Protein AF-A0A7C6UTY5-F1 (afdb_monomer_lite)

pLDDT: mean 88.71, std 8.87, range [59.81, 97.5]

Structure (mmCIF, N/CA/C/O backbone):
data_AF-A0A7C6UTY5-F1
#
_entry.id   AF-A0A7C6UTY5-F1
#
loop_
_atom_site.group_PDB
_atom_site.id
_atom_site.type_symbol
_atom_site.label_atom_id
_atom_site.label_alt_id
_atom_site.label_comp_id
_atom_site.label_asym_id
_atom_site.label_entity_id
_atom_site.label_seq_id
_atom_site.pdbx_PDB_ins_code
_atom_site.Cartn_x
_atom_site.Cartn_y
_atom_site.Cartn_z
_atom_site.occupancy
_atom_site.B_iso_or_equiv
_atom_site.auth_seq_id
_atom_site.auth_comp_id
_atom_site.auth_asym_id
_atom_site.auth_atom_id
_atom_site.pdbx_PDB_model_num
ATOM 1 N N . MET A 1 1 ? 5.110 -1.959 -9.643 1.00 59.94 1 MET A N 1
ATOM 2 C CA . MET A 1 1 ? 4.665 -1.951 -8.240 1.00 59.94 1 MET A CA 1
ATOM 3 C C . MET A 1 1 ? 5.136 -0.646 -7.629 1.00 59.94 1 MET A C 1
ATOM 5 O O . MET A 1 1 ? 6.329 -0.364 -7.749 1.00 59.94 1 MET A O 1
ATOM 9 N N . SER A 1 2 ? 4.203 0.172 -7.140 1.00 68.38 2 SER A N 1
ATOM 10 C CA . SER A 1 2 ? 4.465 1.428 -6.425 1.00 68.38 2 SER A CA 1
ATOM 11 C C . SER A 1 2 ? 4.836 1.149 -4.959 1.00 68.38 2 SER A C 1
ATOM 13 O O . SER A 1 2 ? 5.032 -0.005 -4.562 1.00 68.38 2 SER A O 1
ATOM 15 N N . ASP A 1 3 ? 5.004 2.205 -4.165 1.00 83.50 3 ASP A N 1
ATOM 16 C CA . ASP A 1 3 ? 5.377 2.139 -2.753 1.00 83.50 3 ASP A CA 1
ATOM 17 C C . ASP A 1 3 ? 4.187 1.689 -1.879 1.00 83.50 3 ASP A C 1
ATOM 19 O O . ASP A 1 3 ? 3.496 2.487 -1.240 1.00 83.50 3 ASP A O 1
ATOM 23 N N . THR A 1 4 ? 3.925 0.378 -1.857 1.00 91.06 4 THR A N 1
ATOM 24 C CA . THR A 1 4 ? 2.782 -0.223 -1.147 1.00 91.06 4 THR A CA 1
ATOM 25 C C . THR A 1 4 ? 2.725 0.164 0.338 1.00 91.06 4 THR A C 1
ATOM 27 O O . THR A 1 4 ? 1.642 0.426 0.867 1.00 91.06 4 THR A O 1
ATOM 30 N N . LEU A 1 5 ? 3.866 0.247 1.031 1.00 95.19 5 LEU A N 1
ATOM 31 C CA . LEU A 1 5 ? 3.917 0.650 2.438 1.00 95.19 5 LEU A CA 1
ATOM 32 C C . LEU A 1 5 ? 3.437 2.091 2.644 1.00 95.19 5 LEU A C 1
ATOM 34 O O . LEU A 1 5 ? 2.723 2.356 3.613 1.00 95.19 5 LEU A O 1
ATOM 38 N N . THR A 1 6 ? 3.766 3.011 1.735 1.00 95.00 6 THR A N 1
ATOM 39 C CA . THR A 1 6 ? 3.258 4.390 1.785 1.00 95.00 6 THR A CA 1
ATOM 40 C C . THR A 1 6 ? 1.740 4.416 1.636 1.00 95.00 6 THR A C 1
ATOM 42 O O . THR A 1 6 ? 1.066 5.037 2.461 1.00 95.00 6 THR A O 1
ATOM 45 N N . HIS A 1 7 ? 1.177 3.669 0.679 1.00 95.00 7 HIS A N 1
ATOM 46 C CA . HIS A 1 7 ? -0.279 3.560 0.518 1.00 95.00 7 HIS A CA 1
ATOM 47 C C . HIS A 1 7 ? -0.968 3.006 1.774 1.00 95.00 7 HIS A C 1
ATOM 49 O O . HIS A 1 7 ? -2.010 3.520 2.189 1.00 95.00 7 HIS A O 1
ATOM 55 N N . ILE A 1 8 ? -0.375 1.998 2.422 1.00 96.88 8 ILE A N 1
ATOM 56 C CA . ILE A 1 8 ? -0.876 1.447 3.690 1.00 96.88 8 ILE A CA 1
ATOM 57 C C . ILE A 1 8 ? -0.804 2.493 4.808 1.00 96.88 8 ILE A C 1
ATOM 59 O O . ILE A 1 8 ? -1.770 2.674 5.551 1.00 96.88 8 ILE A O 1
ATOM 63 N N . ALA A 1 9 ? 0.327 3.185 4.952 1.00 96.81 9 ALA A N 1
ATOM 64 C CA . ALA A 1 9 ? 0.543 4.140 6.032 1.00 96.81 9 ALA A CA 1
ATOM 65 C C . ALA A 1 9 ? -0.380 5.364 5.919 1.00 96.81 9 ALA A C 1
ATOM 67 O O . ALA A 1 9 ? -0.956 5.777 6.930 1.00 96.81 9 ALA A O 1
ATOM 68 N N . VAL A 1 10 ? -0.557 5.903 4.706 1.00 96.50 10 VAL A N 1
ATOM 69 C CA . VAL A 1 10 ? -1.505 6.990 4.410 1.00 96.50 10 VAL A CA 1
ATOM 70 C C . VAL A 1 10 ? -2.943 6.522 4.619 1.00 96.50 10 VAL A C 1
ATOM 72 O O . VAL A 1 10 ? -3.706 7.207 5.299 1.00 96.50 10 VAL A O 1
ATOM 75 N N . GLY A 1 11 ? -3.297 5.332 4.121 1.00 96.06 11 GLY A N 1
ATOM 76 C CA . GLY A 1 11 ? -4.606 4.728 4.361 1.00 96.06 11 GLY A CA 1
ATOM 77 C C . GLY A 1 11 ? -4.926 4.625 5.853 1.00 96.06 11 GLY A C 1
ATOM 78 O O . GLY A 1 11 ? -5.989 5.059 6.288 1.00 96.06 11 GLY A O 1
ATOM 79 N N . ASP A 1 12 ? -3.988 4.142 6.671 1.00 96.19 12 ASP A N 1
ATOM 80 C CA . ASP A 1 12 ? -4.170 4.053 8.124 1.00 96.19 12 ASP A CA 1
ATOM 81 C C . ASP A 1 12 ? -4.315 5.433 8.794 1.00 96.19 12 ASP A C 1
ATOM 83 O O . ASP A 1 12 ? -5.130 5.591 9.703 1.00 96.19 12 ASP A O 1
ATOM 87 N N . ILE A 1 13 ? -3.601 6.467 8.328 1.00 96.31 13 ILE A N 1
ATOM 88 C CA . ILE A 1 13 ? -3.803 7.849 8.808 1.00 96.31 13 ILE A CA 1
ATOM 89 C C . ILE A 1 13 ? -5.237 8.310 8.510 1.00 96.31 13 ILE A C 1
ATOM 91 O O . ILE A 1 13 ? -5.910 8.831 9.404 1.00 96.31 13 ILE A O 1
ATOM 95 N N . CYS A 1 14 ? -5.736 8.072 7.291 1.00 95.00 14 CYS A N 1
ATOM 96 C CA . CYS A 1 14 ? -7.123 8.364 6.929 1.00 95.00 14 CYS A CA 1
ATOM 97 C C . CYS A 1 14 ? -8.113 7.570 7.792 1.00 95.00 14 CYS A C 1
ATOM 99 O O . CYS A 1 14 ? -9.098 8.136 8.262 1.00 95.00 14 CYS A O 1
ATOM 101 N N . ALA A 1 15 ? -7.837 6.290 8.058 1.00 93.19 15 ALA A N 1
ATOM 102 C CA . ALA A 1 15 ? -8.675 5.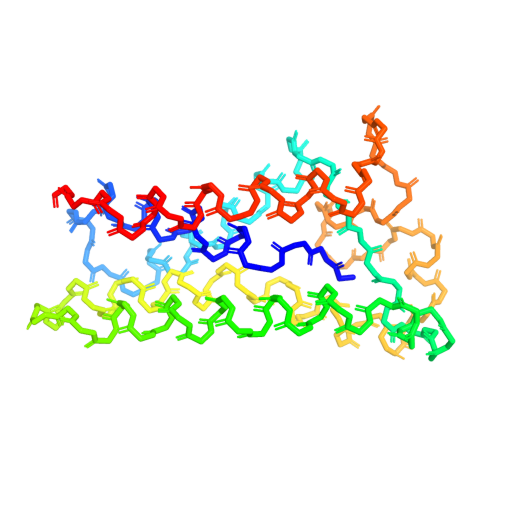448 8.908 1.00 93.19 15 ALA A CA 1
ATOM 103 C C . ALA A 1 15 ? -8.775 6.001 10.336 1.00 93.19 15 ALA A C 1
ATOM 105 O O . ALA A 1 15 ? -9.864 6.091 10.903 1.00 93.19 15 ALA A O 1
ATOM 106 N N . LYS A 1 16 ? -7.642 6.422 10.909 1.00 93.00 16 LYS A N 1
ATOM 107 C CA . LYS A 1 16 ? -7.589 7.031 12.242 1.00 93.00 16 LYS A CA 1
ATOM 108 C C . LYS A 1 16 ? -8.343 8.364 12.286 1.00 93.00 16 LYS A C 1
ATOM 110 O O . LYS A 1 16 ? -9.064 8.609 13.250 1.00 93.00 16 LYS A O 1
ATOM 115 N N . ALA A 1 17 ? -8.212 9.199 11.253 1.00 92.50 17 ALA A N 1
ATOM 116 C CA . ALA A 1 17 ? -8.901 10.489 11.167 1.00 92.50 17 ALA A CA 1
ATOM 117 C C . ALA A 1 17 ? -10.423 10.340 10.980 1.00 92.50 17 ALA A C 1
ATOM 119 O O . ALA A 1 17 ? -11.201 11.115 11.531 1.00 92.50 17 ALA A O 1
ATOM 120 N N . LEU A 1 18 ? -10.858 9.317 10.240 1.00 89.25 18 LEU A N 1
ATOM 121 C CA . LEU A 1 18 ? -12.258 9.064 9.882 1.00 89.25 18 LEU A CA 1
ATOM 122 C C . LEU A 1 18 ? -12.917 7.985 10.757 1.00 89.25 18 LEU A C 1
ATOM 124 O O . LEU A 1 18 ? -13.917 7.386 10.362 1.00 89.25 18 LEU A O 1
ATOM 128 N N . ARG A 1 19 ? -12.400 7.766 11.973 1.00 75.56 19 ARG A N 1
ATOM 129 C CA . ARG A 1 19 ? -12.863 6.731 12.921 1.00 75.56 19 ARG A CA 1
ATOM 130 C C . ARG A 1 19 ? -14.347 6.804 13.305 1.00 75.56 19 ARG A C 1
ATOM 132 O O . ARG A 1 19 ? -14.875 5.874 13.907 1.00 75.56 19 ARG A O 1
ATOM 139 N N . THR A 1 20 ? -15.013 7.924 13.027 1.00 82.75 20 THR A N 1
ATOM 140 C CA . THR A 1 20 ? -16.455 8.103 13.256 1.00 82.75 20 THR A CA 1
ATOM 141 C C . THR A 1 20 ? -17.292 7.215 12.337 1.00 82.75 20 THR A C 1
ATOM 143 O O . THR A 1 20 ? -18.394 6.806 12.705 1.00 82.75 20 THR A O 1
ATOM 146 N N . PHE A 1 21 ? -16.765 6.862 11.164 1.00 75.31 21 PHE A N 1
ATOM 147 C CA . PHE A 1 21 ? -17.366 5.881 10.277 1.00 75.31 21 PHE A CA 1
ATOM 148 C C . PHE A 1 21 ? -16.969 4.481 10.757 1.00 75.31 21 PHE A C 1
ATOM 150 O O . PHE A 1 21 ? -15.799 4.200 10.964 1.00 75.31 21 PHE A O 1
ATOM 157 N N . LYS A 1 22 ? -17.944 3.587 10.954 1.00 79.62 22 LYS A N 1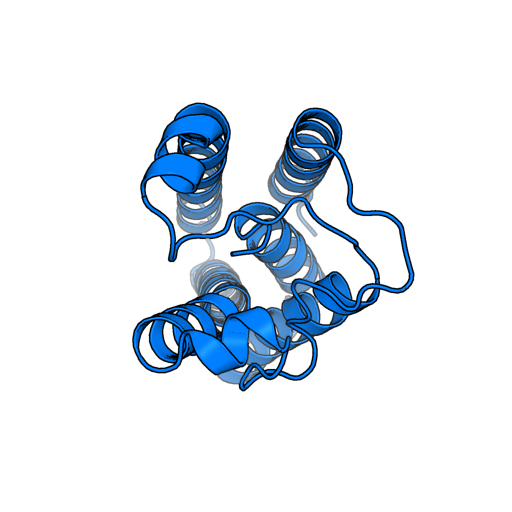
ATOM 158 C CA . LYS A 1 22 ? -17.704 2.225 11.485 1.00 79.62 22 LYS A CA 1
ATOM 159 C C . LYS A 1 22 ? -17.983 1.106 10.481 1.00 79.62 22 LYS A C 1
ATOM 161 O O . LYS A 1 22 ? -17.992 -0.069 10.833 1.00 79.62 22 LYS A O 1
ATOM 166 N N . LYS A 1 23 ? -18.276 1.451 9.225 1.00 91.25 23 LYS A N 1
ATOM 167 C CA . LYS A 1 23 ? -18.691 0.470 8.213 1.00 91.25 23 LYS A CA 1
ATOM 168 C C . LYS A 1 23 ? -17.471 -0.084 7.462 1.00 91.25 23 LYS A C 1
ATOM 170 O O . LYS A 1 23 ? -16.754 0.718 6.863 1.00 91.25 23 LYS A O 1
ATOM 175 N N . PRO A 1 24 ? -17.287 -1.417 7.390 1.00 91.75 24 PRO A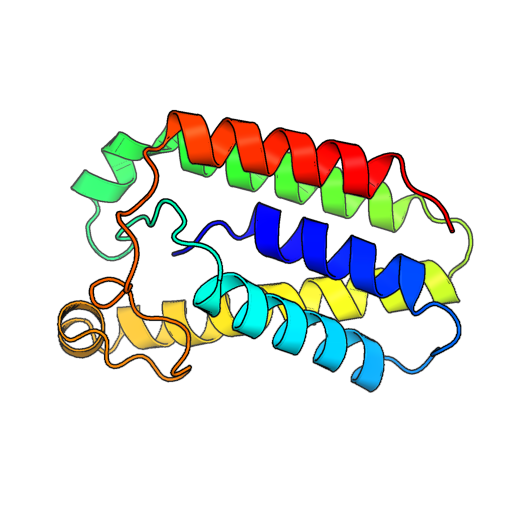 N 1
ATOM 176 C CA . PRO A 1 24 ? -16.180 -2.051 6.663 1.00 91.75 24 PRO A CA 1
ATOM 177 C C . PRO A 1 24 ? -16.040 -1.606 5.204 1.00 91.75 24 PRO A C 1
ATOM 179 O O . PRO A 1 24 ? -14.941 -1.320 4.743 1.00 91.75 24 PRO A O 1
ATOM 182 N N . LEU A 1 25 ? -17.162 -1.477 4.487 1.00 94.88 25 LEU A N 1
ATOM 183 C CA . LEU A 1 25 ? -17.151 -1.015 3.098 1.00 94.88 25 LEU A CA 1
ATOM 184 C C . LEU A 1 25 ? -16.625 0.423 2.975 1.00 94.88 25 LEU A C 1
ATOM 186 O O . LEU A 1 25 ? -15.880 0.724 2.052 1.00 94.88 25 LEU A O 1
ATOM 190 N N . ILE A 1 26 ? -16.973 1.304 3.919 1.00 94.75 26 ILE A N 1
ATOM 191 C CA . ILE A 1 26 ? -16.476 2.687 3.925 1.00 94.75 26 ILE A C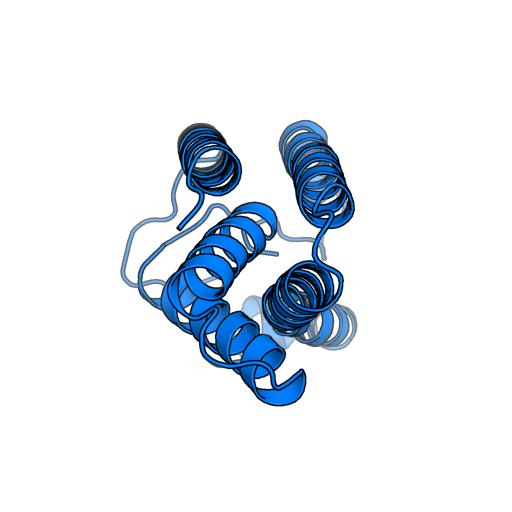A 1
ATOM 192 C C . ILE A 1 26 ? -14.971 2.696 4.206 1.00 94.75 26 ILE A C 1
ATOM 194 O O . ILE A 1 26 ? -14.239 3.379 3.498 1.00 94.75 26 ILE A O 1
ATOM 198 N N . ALA A 1 27 ? -14.500 1.903 5.174 1.00 95.62 27 ALA A N 1
ATOM 199 C CA . ALA A 1 27 ? -13.069 1.739 5.443 1.00 95.62 27 ALA A CA 1
ATOM 200 C C . ALA A 1 27 ? -12.295 1.303 4.196 1.00 95.62 27 ALA A C 1
ATOM 202 O O . ALA A 1 27 ? -11.281 1.913 3.857 1.00 95.62 27 ALA A O 1
ATOM 203 N N . PHE A 1 28 ? -12.796 0.283 3.500 1.00 97.38 28 PHE A N 1
ATOM 204 C CA . PHE A 1 28 ? -12.203 -0.212 2.262 1.00 97.38 28 PHE A CA 1
ATOM 205 C C . PHE A 1 28 ? -12.143 0.872 1.178 1.00 97.38 28 PHE A C 1
ATOM 207 O O . PHE A 1 28 ? -11.089 1.091 0.582 1.00 97.38 28 PHE A O 1
ATOM 214 N N . LEU A 1 29 ? -13.246 1.596 0.956 1.00 96.19 29 LEU A N 1
ATOM 215 C CA . LEU A 1 29 ? -13.295 2.683 -0.024 1.00 96.19 29 LEU A CA 1
ATOM 216 C C . LEU A 1 29 ? -12.344 3.830 0.337 1.00 96.19 29 LEU A C 1
ATOM 218 O O . LEU A 1 29 ? -11.703 4.370 -0.557 1.00 96.19 29 LEU A O 1
ATOM 222 N N . ILE A 1 30 ? -12.194 4.169 1.622 1.00 96.12 30 ILE A N 1
ATOM 223 C CA . ILE A 1 30 ? -11.196 5.148 2.084 1.00 96.12 30 ILE A CA 1
ATOM 224 C C . ILE A 1 30 ? -9.787 4.691 1.695 1.00 96.12 30 ILE A C 1
ATOM 226 O O . ILE A 1 30 ? -9.024 5.486 1.154 1.00 96.12 30 ILE A O 1
ATOM 230 N N . GLY A 1 31 ? -9.460 3.415 1.914 1.00 96.50 31 GLY A N 1
ATOM 231 C CA . GLY A 1 31 ? -8.164 2.850 1.538 1.00 96.50 31 GLY A CA 1
ATOM 232 C C . GLY A 1 31 ? -7.906 2.958 0.040 1.00 96.50 31 GLY A C 1
ATOM 233 O O . GLY A 1 31 ? -6.916 3.552 -0.382 1.00 96.50 31 GLY A O 1
ATOM 234 N N . MET A 1 32 ? -8.855 2.481 -0.766 1.00 95.69 32 MET A N 1
ATOM 235 C CA . MET A 1 32 ? -8.768 2.511 -2.228 1.00 95.69 32 MET A CA 1
ATOM 236 C C . MET A 1 32 ? -8.681 3.942 -2.789 1.00 95.69 32 MET A C 1
ATOM 238 O O . MET A 1 32 ? -7.879 4.205 -3.682 1.00 95.69 32 MET A O 1
ATOM 242 N N . LEU A 1 33 ? -9.464 4.887 -2.258 1.00 94.81 33 LEU A N 1
ATOM 243 C CA . LEU A 1 33 ? -9.410 6.291 -2.676 1.00 94.81 33 LEU A CA 1
ATOM 244 C C . LEU A 1 33 ? -8.098 6.958 -2.255 1.00 94.81 33 LEU A C 1
ATOM 246 O O . LEU A 1 33 ? -7.517 7.694 -3.047 1.00 94.81 33 LEU A O 1
ATOM 250 N N . SER A 1 34 ? -7.612 6.685 -1.039 1.00 95.50 34 SER A N 1
ATOM 251 C CA . SER A 1 34 ? -6.324 7.213 -0.574 1.00 95.50 34 SER A CA 1
ATOM 252 C C . SER A 1 34 ? -5.172 6.749 -1.466 1.00 95.50 34 SER A C 1
ATOM 254 O O . SER A 1 34 ? -4.297 7.546 -1.791 1.00 95.50 34 SER A O 1
ATOM 256 N N . HIS A 1 35 ? -5.223 5.497 -1.932 1.00 94.25 35 HIS A N 1
ATOM 257 C CA . HIS A 1 35 ? -4.262 4.939 -2.872 1.00 94.25 35 HIS A CA 1
ATOM 258 C C . HIS A 1 35 ? -4.285 5.704 -4.200 1.00 94.25 35 HIS A C 1
ATOM 260 O O . HIS A 1 35 ? -3.261 6.238 -4.615 1.00 94.25 35 HIS A O 1
ATOM 266 N N . GLY A 1 36 ? -5.464 5.826 -4.822 1.00 90.75 36 GLY A N 1
ATOM 267 C CA . GLY A 1 36 ? -5.598 6.509 -6.110 1.00 90.75 36 GLY A CA 1
ATOM 268 C C . GLY A 1 36 ? -5.211 7.991 -6.056 1.00 90.75 36 GLY A C 1
ATOM 269 O O . GLY A 1 36 ? -4.613 8.497 -6.999 1.00 90.75 36 GLY A O 1
ATOM 270 N N . ILE A 1 37 ? -5.505 8.688 -4.951 1.00 90.62 37 ILE A N 1
ATOM 271 C CA . ILE A 1 37 ? -5.051 10.073 -4.747 1.00 90.62 37 ILE A CA 1
ATOM 272 C C . ILE A 1 37 ? -3.528 10.119 -4.647 1.00 90.62 37 ILE A C 1
ATOM 274 O O . ILE A 1 37 ? -2.915 10.966 -5.293 1.00 90.62 37 ILE A O 1
ATOM 278 N N . LEU A 1 38 ? -2.929 9.226 -3.853 1.00 90.00 38 LEU A N 1
ATOM 279 C CA . LEU A 1 38 ? -1.486 9.202 -3.632 1.00 90.00 38 LEU A CA 1
ATOM 280 C C . LEU A 1 38 ? -0.726 8.986 -4.943 1.00 90.00 38 LEU A C 1
ATOM 282 O O . LEU A 1 38 ? 0.181 9.754 -5.235 1.00 90.00 38 LEU A O 1
ATOM 286 N N . ASP A 1 39 ? -1.179 8.058 -5.783 1.00 87.44 39 ASP A N 1
ATOM 287 C CA . ASP A 1 39 ? -0.605 7.816 -7.113 1.00 87.44 39 ASP A CA 1
ATOM 288 C C . ASP A 1 39 ? -0.695 9.011 -8.071 1.00 87.44 39 ASP A C 1
ATOM 290 O O . ASP A 1 39 ? 0.103 9.137 -9.000 1.00 87.44 39 ASP A O 1
ATOM 294 N N . MET A 1 40 ? -1.678 9.895 -7.883 1.00 84.75 40 MET A N 1
ATOM 295 C CA . MET A 1 40 ? -1.822 11.093 -8.711 1.00 84.75 40 MET A CA 1
ATOM 296 C C . MET A 1 40 ? -0.931 12.250 -8.251 1.00 84.75 40 MET A C 1
ATOM 298 O O . MET A 1 40 ? -0.590 13.109 -9.068 1.00 84.75 40 MET A O 1
ATOM 302 N N . VAL A 1 41 ? -0.600 12.315 -6.959 1.00 84.81 41 VAL A N 1
ATOM 303 C CA . VAL A 1 41 ? 0.139 13.444 -6.364 1.00 84.81 41 VAL A CA 1
ATOM 304 C C . VAL A 1 41 ? 1.601 13.122 -6.084 1.00 84.81 41 VAL A C 1
ATOM 306 O O . VAL A 1 41 ? 2.428 14.032 -6.057 1.00 84.81 41 VAL A O 1
ATOM 309 N N . ASP A 1 42 ? 1.927 11.849 -5.887 1.00 82.12 42 ASP A N 1
ATOM 310 C CA . ASP A 1 42 ? 3.261 11.374 -5.564 1.00 82.12 42 ASP A CA 1
ATOM 311 C C . ASP A 1 42 ? 3.834 10.586 -6.740 1.00 82.12 42 ASP A C 1
ATOM 313 O O . ASP A 1 42 ? 3.146 9.794 -7.381 1.00 82.12 42 ASP A O 1
ATOM 317 N N . ASN A 1 43 ? 5.109 10.814 -7.053 1.00 80.06 43 ASN A N 1
ATOM 318 C CA . ASN A 1 43 ? 5.787 10.056 -8.100 1.00 80.06 43 ASN A CA 1
ATOM 319 C C . ASN A 1 43 ? 6.823 9.124 -7.489 1.00 80.06 43 ASN A C 1
ATOM 321 O O . ASN A 1 43 ? 8.035 9.377 -7.528 1.00 80.06 43 ASN A O 1
ATOM 325 N N . ASP A 1 44 ? 6.292 8.064 -6.895 1.00 81.69 44 ASP A N 1
ATOM 326 C CA . ASP A 1 44 ? 7.045 7.079 -6.149 1.00 81.69 44 ASP A CA 1
ATOM 327 C C . ASP A 1 44 ? 8.052 6.293 -6.983 1.00 81.69 44 ASP A C 1
ATOM 329 O O . ASP A 1 44 ? 7.956 6.144 -8.207 1.00 81.69 44 ASP A O 1
ATOM 333 N N . TYR A 1 45 ? 9.047 5.753 -6.283 1.00 85.25 45 TYR A N 1
ATOM 334 C CA . TYR A 1 45 ? 9.938 4.772 -6.876 1.00 85.25 45 TYR A CA 1
ATOM 335 C C . TYR A 1 45 ? 9.134 3.511 -7.226 1.00 85.25 45 TYR A C 1
ATOM 337 O O . TYR A 1 45 ? 8.417 2.966 -6.393 1.00 85.25 45 TYR A O 1
ATOM 345 N N . THR A 1 46 ? 9.230 3.053 -8.474 1.00 82.50 46 THR A N 1
ATOM 346 C CA . THR A 1 46 ? 8.473 1.905 -8.980 1.00 82.50 46 THR A CA 1
ATOM 347 C C . THR A 1 46 ? 9.423 0.809 -9.414 1.00 82.50 46 THR A C 1
ATOM 349 O O . THR A 1 46 ? 10.403 1.041 -10.121 1.00 82.50 46 THR A O 1
ATOM 352 N N . ILE A 1 47 ? 9.098 -0.419 -9.018 1.00 80.81 47 ILE A N 1
ATOM 353 C CA . ILE A 1 47 ? 9.838 -1.606 -9.439 1.00 80.81 47 ILE A CA 1
ATOM 354 C C . ILE A 1 47 ? 9.072 -2.295 -10.559 1.00 80.81 47 ILE A C 1
ATOM 356 O O . ILE A 1 47 ? 7.855 -2.527 -10.471 1.00 80.81 47 ILE A O 1
ATOM 360 N N . ASN A 1 48 ? 9.804 -2.667 -11.608 1.00 77.25 48 ASN A N 1
ATOM 361 C CA . ASN A 1 48 ? 9.286 -3.543 -12.643 1.00 77.25 48 ASN A CA 1
ATOM 362 C C . ASN A 1 48 ? 9.335 -5.005 -12.174 1.00 77.25 48 ASN A C 1
ATOM 364 O O . ASN A 1 48 ? 10.306 -5.721 -12.404 1.00 77.25 48 ASN A O 1
ATOM 368 N N . ILE A 1 49 ? 8.241 -5.454 -11.563 1.00 73.00 49 ILE A N 1
ATOM 369 C CA . ILE A 1 49 ? 8.076 -6.830 -11.072 1.00 73.00 49 ILE A CA 1
ATOM 370 C C . ILE A 1 49 ? 8.007 -7.882 -12.191 1.00 73.00 49 ILE A C 1
ATOM 372 O O . ILE A 1 49 ? 8.118 -9.073 -11.919 1.00 73.00 49 ILE A O 1
ATOM 376 N N . THR A 1 50 ? 7.831 -7.469 -13.451 1.00 74.38 50 THR A N 1
ATOM 377 C CA . THR A 1 50 ? 7.758 -8.394 -14.596 1.00 74.38 50 THR A CA 1
ATOM 378 C C . THR A 1 50 ? 9.136 -8.771 -15.152 1.00 74.38 50 THR A C 1
ATOM 380 O O . THR A 1 50 ? 9.230 -9.681 -15.977 1.00 74.38 50 THR A O 1
ATOM 383 N N . ASN A 1 51 ? 10.207 -8.109 -14.692 1.00 80.19 51 ASN A N 1
ATOM 384 C CA . ASN A 1 51 ? 11.588 -8.386 -15.077 1.00 80.19 51 ASN A CA 1
ATOM 385 C C . ASN A 1 51 ? 12.402 -8.863 -13.863 1.00 80.19 51 ASN A C 1
ATOM 387 O O . ASN A 1 51 ? 12.648 -8.107 -12.926 1.00 80.19 51 ASN A O 1
ATOM 391 N N . TYR A 1 52 ? 12.862 -10.115 -13.908 1.00 80.75 52 TYR A N 1
ATOM 392 C CA . TYR A 1 52 ? 13.603 -10.738 -12.809 1.00 80.75 52 TYR A CA 1
ATOM 393 C C . TYR A 1 52 ? 14.942 -10.050 -12.490 1.00 80.75 52 TYR A C 1
ATOM 395 O O . TYR A 1 52 ? 15.301 -9.936 -11.319 1.00 80.75 52 TYR A O 1
ATOM 403 N N . GLU A 1 53 ? 15.670 -9.554 -13.494 1.00 83.31 53 GLU A N 1
ATOM 404 C CA . GLU A 1 53 ? 16.946 -8.866 -13.255 1.00 83.31 53 GLU A CA 1
ATOM 405 C C . GLU A 1 53 ? 16.727 -7.524 -12.546 1.00 83.31 53 GLU A C 1
ATOM 407 O O . GLU A 1 53 ? 17.434 -7.217 -11.589 1.00 83.31 53 GLU A O 1
ATOM 412 N N . ALA A 1 54 ? 15.680 -6.783 -12.929 1.00 74.88 54 ALA A N 1
ATOM 413 C CA . ALA A 1 54 ? 15.273 -5.561 -12.230 1.00 74.88 54 ALA A CA 1
ATOM 414 C C . ALA A 1 54 ? 14.775 -5.852 -10.802 1.00 74.88 54 ALA A C 1
ATOM 416 O O . ALA A 1 54 ? 15.047 -5.111 -9.867 1.00 74.88 54 ALA A O 1
ATOM 417 N N . PHE A 1 55 ? 14.086 -6.973 -10.591 1.00 78.25 55 PHE A N 1
ATOM 418 C CA . PHE A 1 55 ? 13.684 -7.395 -9.249 1.00 78.25 55 PHE A CA 1
ATOM 419 C C . PHE A 1 55 ? 14.896 -7.720 -8.357 1.00 78.25 55 PHE A C 1
ATOM 421 O O . PHE A 1 55 ? 14.912 -7.415 -7.164 1.00 78.25 55 PHE A O 1
ATOM 428 N N . LYS A 1 56 ? 15.940 -8.337 -8.924 1.00 85.00 56 LYS A N 1
ATOM 429 C CA . LYS A 1 56 ? 17.153 -8.719 -8.192 1.00 85.00 56 LYS A CA 1
ATOM 430 C C . LYS A 1 56 ? 17.963 -7.510 -7.716 1.00 85.00 56 LYS A C 1
ATOM 432 O O . LYS A 1 56 ? 18.567 -7.597 -6.646 1.00 85.00 56 LYS A O 1
ATOM 437 N N . THR A 1 57 ? 17.979 -6.414 -8.474 1.00 86.44 57 THR A N 1
ATOM 438 C CA . THR A 1 57 ? 18.709 -5.188 -8.111 1.00 86.44 57 THR A CA 1
ATOM 439 C C . THR A 1 57 ? 18.080 -4.427 -6.947 1.00 86.44 57 THR A C 1
ATOM 441 O O . THR A 1 57 ? 18.790 -3.710 -6.247 1.00 86.44 57 THR A O 1
ATOM 444 N N . ASP A 1 58 ? 16.786 -4.633 -6.693 1.00 88.19 58 ASP A N 1
ATOM 445 C CA . ASP A 1 58 ? 16.011 -3.863 -5.710 1.00 88.19 58 ASP A CA 1
ATOM 446 C C . ASP A 1 58 ? 15.511 -4.698 -4.524 1.00 88.19 58 ASP A C 1
ATOM 448 O O . ASP A 1 58 ? 14.540 -4.357 -3.847 1.00 88.19 58 ASP A O 1
ATOM 452 N N . ARG A 1 59 ? 16.219 -5.797 -4.231 1.00 88.19 59 ARG A N 1
ATOM 453 C CA . ARG A 1 59 ? 15.945 -6.682 -3.083 1.00 88.19 59 ARG A CA 1
ATOM 454 C C . ARG A 1 59 ? 15.942 -5.952 -1.740 1.00 88.19 59 ARG A C 1
ATOM 456 O O . ARG A 1 59 ? 15.182 -6.331 -0.855 1.00 88.19 59 ARG A O 1
ATOM 463 N N . ASP A 1 60 ? 16.785 -4.936 -1.584 1.00 91.88 60 ASP A N 1
ATOM 464 C CA . ASP A 1 60 ? 16.855 -4.091 -0.388 1.00 91.88 60 ASP A CA 1
ATOM 465 C C . ASP A 1 60 ? 15.554 -3.306 -0.174 1.00 91.88 60 ASP A C 1
ATOM 467 O O . ASP A 1 60 ? 14.988 -3.320 0.919 1.00 91.88 60 ASP A O 1
ATOM 471 N N . TYR A 1 61 ? 15.035 -2.692 -1.236 1.00 91.38 61 TYR A N 1
ATOM 472 C CA . TYR A 1 61 ? 13.772 -1.965 -1.209 1.00 91.38 61 TYR A CA 1
ATOM 473 C C . TYR A 1 61 ? 12.583 -2.898 -0.992 1.00 91.38 61 TYR A C 1
ATOM 475 O O . TYR A 1 61 ? 11.714 -2.605 -0.176 1.00 91.38 61 TYR A O 1
ATOM 483 N N . ILE A 1 62 ? 12.566 -4.061 -1.648 1.00 90.12 62 ILE A N 1
ATOM 484 C CA . ILE A 1 62 ? 11.524 -5.075 -1.434 1.00 90.12 62 ILE A CA 1
ATOM 485 C C . ILE A 1 62 ? 11.529 -5.552 0.023 1.00 90.12 62 ILE A C 1
ATOM 487 O O . ILE A 1 62 ? 10.477 -5.604 0.659 1.00 90.12 62 ILE A O 1
ATOM 491 N N . GLY A 1 63 ? 12.707 -5.850 0.579 1.00 92.19 63 GLY A N 1
ATOM 492 C CA . GLY A 1 63 ? 12.853 -6.234 1.983 1.00 92.19 63 GLY A CA 1
ATOM 493 C C . GLY A 1 63 ? 12.349 -5.149 2.937 1.00 92.19 63 GLY A C 1
ATOM 494 O O . GLY A 1 63 ? 11.623 -5.455 3.882 1.00 92.19 63 GLY A O 1
ATOM 495 N N . PHE A 1 64 ? 12.662 -3.882 2.653 1.00 94.69 64 PHE A N 1
ATOM 496 C CA . PHE A 1 64 ? 12.148 -2.730 3.395 1.00 94.69 64 PHE A CA 1
ATOM 497 C C . PHE A 1 64 ? 10.612 -2.643 3.352 1.00 94.69 64 PHE A C 1
ATOM 499 O O . PHE A 1 64 ? 9.979 -2.541 4.404 1.00 94.69 64 PHE A O 1
ATOM 506 N N . GLN A 1 65 ? 10.008 -2.757 2.166 1.00 94.19 65 GLN A N 1
ATOM 507 C CA . GLN A 1 65 ? 8.552 -2.733 1.976 1.00 94.19 65 GLN A CA 1
ATOM 508 C C . GLN A 1 65 ? 7.859 -3.872 2.743 1.00 94.19 65 GLN A C 1
ATOM 510 O O . GLN A 1 65 ? 6.873 -3.643 3.449 1.00 94.19 65 GLN A O 1
ATOM 515 N N . MET A 1 66 ? 8.403 -5.093 2.670 1.00 93.44 66 MET A N 1
ATOM 516 C CA . MET A 1 66 ? 7.871 -6.261 3.382 1.00 93.44 66 MET A CA 1
ATOM 517 C C . MET A 1 66 ? 7.969 -6.103 4.903 1.00 93.44 66 MET A C 1
ATOM 519 O O . MET A 1 66 ? 6.982 -6.316 5.610 1.00 93.44 66 MET A O 1
ATOM 523 N N . ALA A 1 67 ? 9.137 -5.702 5.413 1.00 95.94 67 ALA A N 1
ATOM 524 C CA . ALA A 1 67 ? 9.355 -5.515 6.844 1.00 95.94 67 ALA A CA 1
ATOM 525 C C . ALA A 1 67 ? 8.462 -4.403 7.411 1.00 95.94 67 ALA A C 1
ATOM 527 O O . ALA A 1 67 ? 7.799 -4.599 8.429 1.00 95.94 67 ALA A O 1
ATOM 528 N N . GLY A 1 68 ? 8.384 -3.255 6.734 1.00 96.44 68 GLY A N 1
ATOM 529 C CA . GLY A 1 68 ? 7.533 -2.151 7.169 1.00 96.44 68 GLY A CA 1
ATOM 530 C C . GLY A 1 68 ? 6.041 -2.482 7.091 1.00 96.44 68 GLY A C 1
ATOM 531 O O . GLY A 1 68 ? 5.293 -2.125 8.001 1.00 96.44 68 GLY A O 1
ATOM 532 N N . THR A 1 69 ? 5.609 -3.248 6.083 1.00 96.06 69 THR A N 1
ATOM 533 C CA . THR A 1 69 ? 4.226 -3.748 5.998 1.00 96.06 69 THR A CA 1
ATOM 534 C C . THR A 1 69 ? 3.894 -4.663 7.176 1.00 96.06 69 THR A C 1
ATOM 536 O O . THR A 1 69 ? 2.840 -4.510 7.793 1.00 96.06 69 THR A O 1
ATOM 539 N N . ALA A 1 70 ? 4.804 -5.570 7.548 1.00 96.88 70 ALA A N 1
ATOM 540 C CA . ALA A 1 70 ? 4.630 -6.430 8.717 1.00 96.88 70 ALA A CA 1
ATOM 541 C C . ALA A 1 70 ? 4.554 -5.619 10.024 1.00 96.88 70 ALA A C 1
ATOM 543 O O . ALA A 1 70 ? 3.686 -5.880 10.858 1.00 96.88 70 ALA A O 1
ATOM 544 N N . ILE A 1 71 ? 5.402 -4.595 10.179 1.00 96.94 71 ILE A N 1
ATOM 545 C CA . ILE A 1 71 ? 5.361 -3.671 11.325 1.00 96.94 71 ILE A CA 1
ATOM 546 C C . ILE A 1 71 ? 4.016 -2.937 11.385 1.00 96.94 71 ILE A C 1
ATOM 548 O O . ILE A 1 71 ? 3.416 -2.845 12.455 1.00 96.94 71 ILE A O 1
ATOM 552 N N . LYS A 1 72 ? 3.510 -2.438 10.252 1.00 96.88 72 LYS A N 1
ATOM 553 C CA . LYS A 1 72 ? 2.208 -1.759 10.197 1.00 96.88 72 LYS A CA 1
ATOM 554 C C . LYS A 1 72 ? 1.047 -2.688 10.511 1.00 96.88 72 LYS A C 1
ATOM 556 O O . LYS A 1 72 ? 0.144 -2.285 11.239 1.00 96.88 72 LYS A O 1
ATOM 561 N N . LEU A 1 73 ? 1.078 -3.920 10.012 1.00 97.25 73 LEU A N 1
ATOM 562 C CA . LEU A 1 73 ? 0.075 -4.918 10.360 1.00 97.25 73 LEU A CA 1
ATOM 563 C C . LEU A 1 73 ? 0.093 -5.203 11.866 1.00 97.25 73 LEU A C 1
ATOM 565 O O . LEU A 1 73 ? -0.959 -5.200 12.497 1.00 97.25 73 LEU A O 1
ATOM 569 N N . TYR A 1 74 ? 1.278 -5.380 12.455 1.00 97.38 74 TYR A N 1
ATOM 570 C CA . TYR A 1 74 ? 1.426 -5.569 13.897 1.00 97.38 74 TYR A CA 1
ATOM 571 C C . TYR A 1 74 ? 0.860 -4.384 14.699 1.00 97.38 74 TYR A C 1
ATOM 573 O O . TYR A 1 74 ? 0.071 -4.598 15.614 1.00 97.38 74 TYR A O 1
ATOM 581 N N . ASP A 1 75 ? 1.174 -3.142 14.317 1.00 96.62 75 ASP A N 1
ATOM 582 C CA . ASP A 1 75 ? 0.619 -1.918 14.924 1.00 96.62 75 ASP A CA 1
ATOM 583 C C . ASP A 1 75 ? -0.920 -1.850 14.856 1.00 96.62 75 ASP A C 1
ATOM 585 O O . ASP A 1 75 ? -1.573 -1.403 15.799 1.00 96.62 75 ASP A O 1
ATOM 589 N N . ILE A 1 76 ? -1.529 -2.306 13.757 1.00 96.38 76 ILE A N 1
ATOM 590 C CA . ILE A 1 76 ? -2.993 -2.376 13.644 1.00 96.38 76 ILE A CA 1
ATOM 591 C C . ILE A 1 76 ? -3.562 -3.465 14.563 1.00 96.38 76 ILE A C 1
ATOM 593 O O . ILE A 1 76 ? -4.579 -3.249 15.220 1.00 96.38 76 ILE A O 1
ATOM 597 N N . LEU A 1 77 ? -2.917 -4.632 14.626 1.00 96.94 77 LEU A N 1
ATOM 598 C CA . LEU A 1 77 ? -3.391 -5.769 15.419 1.00 96.94 77 LEU A CA 1
ATOM 599 C C . LEU A 1 77 ? -3.323 -5.527 16.934 1.00 96.94 77 LEU A C 1
ATOM 601 O O . LEU A 1 77 ? -4.138 -6.098 17.659 1.00 96.94 77 LEU A O 1
ATOM 605 N N . GLN A 1 78 ? -2.414 -4.658 17.383 1.00 95.88 78 GLN A N 1
ATOM 606 C CA . GLN A 1 78 ? -2.277 -4.212 18.776 1.00 95.88 78 GLN A CA 1
ATOM 607 C C . GLN A 1 78 ? -3.383 -3.240 19.232 1.00 95.88 78 GLN A C 1
ATOM 609 O O . GLN A 1 78 ? -3.383 -2.811 20.380 1.00 95.88 78 GLN A O 1
ATOM 614 N N . ASP A 1 79 ? -4.320 -2.855 18.360 1.00 92.81 79 ASP A N 1
ATOM 615 C CA . ASP A 1 79 ? -5.441 -2.000 18.752 1.00 92.81 79 ASP A CA 1
ATOM 616 C C . ASP A 1 79 ? -6.471 -2.801 19.572 1.00 92.81 79 ASP A C 1
ATOM 618 O O . ASP A 1 79 ? -7.119 -3.722 19.058 1.00 92.81 79 ASP A O 1
ATOM 622 N N . ASP A 1 80 ? -6.616 -2.441 20.851 1.00 93.00 80 ASP A N 1
ATOM 623 C CA . ASP A 1 80 ? -7.531 -3.093 21.800 1.00 93.00 80 ASP A CA 1
ATOM 624 C C . ASP A 1 80 ? -9.006 -2.917 21.412 1.00 93.00 80 ASP A C 1
ATOM 626 O O . ASP A 1 80 ? -9.865 -3.735 21.755 1.00 93.00 80 ASP A O 1
ATOM 630 N N . ASN A 1 81 ? -9.330 -1.852 20.672 1.00 92.69 81 ASN A N 1
ATOM 631 C CA . ASN A 1 81 ? -10.686 -1.613 20.212 1.00 92.69 81 ASN A CA 1
ATOM 632 C C . ASN A 1 81 ? -10.946 -2.399 18.919 1.00 92.69 81 ASN A C 1
ATOM 634 O O . ASN A 1 81 ? -10.492 -2.022 17.840 1.00 92.69 81 ASN A O 1
ATOM 638 N N . LEU A 1 82 ? -11.746 -3.467 19.018 1.00 92.56 82 LEU A N 1
ATOM 639 C CA . LEU A 1 82 ? -12.075 -4.344 17.889 1.00 92.56 82 LEU A CA 1
ATOM 640 C C . LEU A 1 82 ? -12.672 -3.592 16.687 1.00 92.56 82 LEU A C 1
ATOM 642 O O . LEU A 1 82 ? -12.331 -3.904 15.546 1.00 92.56 82 LEU A O 1
ATOM 646 N N . GLU A 1 83 ? -13.551 -2.614 16.915 1.00 92.19 83 GLU A N 1
ATOM 647 C CA . GLU A 1 83 ? -14.162 -1.841 15.827 1.00 92.19 83 GLU A CA 1
ATOM 648 C C . GLU A 1 83 ? -13.114 -0.992 15.104 1.00 92.19 83 GLU A C 1
ATOM 650 O O . GLU A 1 83 ? -13.050 -1.007 13.874 1.00 92.19 83 GLU A O 1
ATOM 655 N N . ARG A 1 84 ? -12.258 -0.298 15.863 1.00 91.88 84 ARG A N 1
ATOM 656 C CA . ARG A 1 84 ? -11.165 0.517 15.322 1.00 91.88 84 ARG A CA 1
ATOM 657 C C . ARG A 1 84 ? -10.150 -0.346 14.584 1.00 91.88 84 ARG A C 1
ATOM 659 O O . ARG A 1 84 ? -9.774 -0.010 13.464 1.00 91.88 84 ARG A O 1
ATOM 666 N N . ARG A 1 85 ? -9.762 -1.482 15.167 1.00 94.81 85 ARG A N 1
ATOM 667 C CA . ARG A 1 85 ? -8.886 -2.471 14.537 1.00 94.81 85 ARG A CA 1
ATOM 668 C C . ARG A 1 85 ? -9.444 -2.928 13.197 1.00 94.81 85 ARG A C 1
ATOM 670 O O . ARG A 1 85 ? -8.750 -2.853 12.189 1.00 94.81 85 ARG A O 1
ATOM 677 N N . ASN A 1 86 ? -10.706 -3.354 13.171 1.00 95.00 86 ASN A N 1
ATOM 678 C CA . ASN A 1 86 ? -11.353 -3.810 11.945 1.00 95.00 86 ASN A CA 1
ATOM 679 C C . ASN A 1 86 ? -11.409 -2.690 10.906 1.00 95.00 86 ASN A C 1
ATOM 681 O O . ASN A 1 86 ? -11.078 -2.925 9.748 1.00 95.00 86 ASN A O 1
ATOM 685 N N . PHE A 1 87 ? -11.765 -1.469 11.309 1.00 95.62 87 PHE A N 1
ATOM 686 C CA . PHE A 1 87 ? -11.796 -0.322 10.406 1.00 95.62 87 PHE A CA 1
ATOM 687 C C . PHE A 1 87 ? -10.429 -0.087 9.745 1.00 95.62 87 PHE A C 1
ATOM 689 O O . PHE A 1 87 ? -10.341 -0.033 8.521 1.00 95.62 87 PHE A O 1
ATOM 696 N N . ARG A 1 88 ? -9.349 -0.070 10.534 1.00 96.19 88 ARG A N 1
ATOM 697 C CA . ARG A 1 88 ? -7.968 0.068 10.039 1.00 96.19 88 ARG A CA 1
ATOM 698 C C . ARG A 1 88 ? -7.559 -1.085 9.111 1.00 96.19 88 ARG A C 1
ATOM 700 O O . ARG A 1 88 ? -6.963 -0.835 8.066 1.00 96.19 88 ARG A O 1
ATOM 707 N N . LEU A 1 89 ? -7.923 -2.331 9.434 1.00 97.00 89 LEU A N 1
ATOM 708 C CA . LEU A 1 89 ? -7.648 -3.507 8.592 1.00 97.00 89 LEU A CA 1
ATOM 709 C C . LEU A 1 89 ? -8.371 -3.445 7.239 1.00 97.00 89 LEU A C 1
ATOM 711 O O . LEU A 1 89 ? -7.759 -3.704 6.205 1.00 97.00 89 LEU A O 1
ATOM 715 N N . PHE A 1 90 ? -9.657 -3.081 7.222 1.00 97.50 90 PHE A N 1
ATOM 716 C CA . PHE A 1 90 ? -10.406 -2.928 5.971 1.00 97.50 90 PHE A CA 1
ATOM 717 C C . PHE A 1 90 ? -9.860 -1.779 5.122 1.00 97.50 90 PHE A C 1
ATOM 719 O O . PHE A 1 90 ? -9.807 -1.906 3.899 1.00 97.50 90 PHE A O 1
ATOM 726 N N . THR A 1 91 ? -9.396 -0.694 5.747 1.00 97.25 91 THR A N 1
ATOM 727 C CA . THR A 1 91 ? -8.694 0.376 5.033 1.00 97.25 91 THR A CA 1
ATOM 728 C C . THR A 1 91 ? -7.373 -0.101 4.447 1.00 97.25 91 THR A C 1
ATOM 730 O O . THR A 1 91 ? -7.151 0.109 3.260 1.00 97.25 91 THR A O 1
ATOM 733 N N . MET A 1 92 ? -6.545 -0.818 5.211 1.00 97.31 92 MET A N 1
ATOM 734 C CA . MET A 1 92 ? -5.313 -1.424 4.695 1.00 97.31 92 MET A CA 1
ATOM 735 C C . MET A 1 92 ? -5.592 -2.343 3.496 1.00 97.31 92 MET A C 1
ATOM 737 O O . MET A 1 92 ? -4.904 -2.251 2.483 1.00 97.31 92 MET A O 1
ATOM 741 N N . LEU A 1 93 ? -6.632 -3.181 3.567 1.00 97.12 93 LEU A N 1
ATOM 742 C CA . LEU A 1 93 ? -7.043 -4.033 2.449 1.00 97.12 93 LEU A CA 1
ATOM 743 C C . LEU A 1 93 ? -7.413 -3.201 1.211 1.00 97.12 93 LEU A C 1
ATOM 745 O O . LEU A 1 93 ? -6.962 -3.502 0.105 1.00 97.12 93 LEU A O 1
ATOM 749 N N . GLY A 1 94 ? -8.192 -2.133 1.397 1.00 96.88 94 GLY A N 1
ATOM 750 C CA . GLY A 1 94 ? -8.540 -1.192 0.333 1.00 96.88 94 GLY A CA 1
ATOM 751 C C . GLY A 1 94 ? -7.320 -0.518 -0.295 1.00 96.88 94 GLY A C 1
ATOM 752 O O . GLY A 1 94 ? -7.258 -0.404 -1.514 1.00 96.88 94 GLY A O 1
ATOM 753 N N . SER A 1 95 ? -6.330 -0.138 0.515 1.00 95.94 95 SER A N 1
ATOM 754 C CA . SER A 1 95 ? -5.091 0.509 0.062 1.00 95.94 95 SER A CA 1
ATOM 755 C C . SER A 1 95 ? -4.167 -0.404 -0.746 1.00 95.94 95 SER A C 1
ATOM 757 O O . SER A 1 95 ? -3.350 0.106 -1.502 1.00 95.94 95 SER A O 1
ATOM 759 N N . VAL A 1 96 ? -4.264 -1.728 -0.598 1.00 94.81 96 VAL A N 1
ATOM 760 C CA . VAL A 1 96 ? -3.402 -2.696 -1.311 1.00 94.81 96 VAL A CA 1
ATOM 761 C C . VAL A 1 96 ? -4.128 -3.353 -2.492 1.00 94.81 96 VAL A C 1
ATOM 763 O O . VAL A 1 96 ? -3.503 -3.875 -3.413 1.00 94.81 96 VAL A O 1
ATOM 766 N N . THR A 1 97 ? -5.462 -3.327 -2.504 1.00 95.31 97 THR A N 1
ATOM 767 C CA . THR A 1 97 ? -6.260 -3.995 -3.543 1.00 95.31 97 THR A CA 1
ATOM 768 C C . THR A 1 97 ? -5.946 -3.519 -4.971 1.00 95.31 97 THR A C 1
ATOM 770 O O . THR A 1 97 ? -5.804 -4.390 -5.834 1.00 95.31 97 THR A O 1
ATOM 773 N N . PRO A 1 98 ? -5.802 -2.208 -5.263 1.00 92.56 98 PRO A N 1
ATOM 774 C CA . PRO A 1 98 ? -5.447 -1.758 -6.607 1.00 92.56 98 PRO A CA 1
ATOM 775 C C . PRO A 1 98 ? -4.140 -2.380 -7.105 1.00 92.56 98 PRO A C 1
ATOM 777 O O . PRO A 1 98 ? -4.112 -2.925 -8.208 1.00 92.56 98 PRO A O 1
ATOM 780 N N . ASP A 1 99 ? -3.096 -2.364 -6.271 1.00 89.75 99 ASP A N 1
ATOM 781 C CA . ASP A 1 99 ? -1.776 -2.941 -6.562 1.00 89.75 99 ASP A CA 1
ATOM 782 C C . ASP A 1 99 ? -1.861 -4.436 -6.888 1.00 89.75 99 ASP A C 1
ATOM 784 O O . ASP A 1 99 ? -1.230 -4.911 -7.832 1.00 89.75 99 ASP A O 1
ATOM 788 N N . ILE A 1 100 ? -2.652 -5.196 -6.123 1.00 91.06 100 ILE A N 1
ATOM 789 C CA . ILE A 1 100 ? -2.837 -6.635 -6.355 1.00 91.06 100 ILE A CA 1
ATOM 790 C C . ILE A 1 100 ? -3.521 -6.873 -7.702 1.00 91.06 100 ILE A C 1
ATOM 792 O O . ILE A 1 100 ? -3.051 -7.690 -8.495 1.00 91.06 100 ILE A O 1
ATOM 796 N N . ILE A 1 101 ? -4.625 -6.171 -7.966 1.00 92.38 101 ILE A N 1
ATOM 797 C CA . ILE A 1 101 ? -5.402 -6.339 -9.199 1.00 92.38 101 ILE A CA 1
ATOM 798 C C . ILE A 1 101 ? -4.544 -5.983 -10.414 1.00 92.38 101 ILE A C 1
ATOM 800 O O . ILE A 1 101 ? -4.457 -6.774 -11.356 1.00 92.38 101 ILE A O 1
ATOM 804 N N . ASP A 1 102 ? -3.865 -4.836 -10.382 1.00 89.38 102 ASP A N 1
ATOM 805 C CA . ASP A 1 102 ? -3.032 -4.400 -11.498 1.00 89.38 102 ASP A CA 1
ATOM 806 C C . ASP A 1 102 ? -1.732 -5.196 -11.619 1.00 89.38 102 ASP A C 1
ATOM 808 O O . ASP A 1 102 ? -1.279 -5.462 -12.732 1.00 89.38 102 ASP A O 1
ATOM 812 N N . GLY A 1 103 ? -1.169 -5.677 -10.512 1.00 87.88 103 GLY A N 1
ATOM 813 C CA . GLY A 1 103 ? -0.051 -6.614 -10.522 1.00 87.88 103 GLY A CA 1
ATOM 814 C C . GLY A 1 103 ? -0.408 -7.919 -11.237 1.00 87.88 103 GLY A C 1
ATOM 815 O O . GLY A 1 103 ? 0.313 -8.347 -12.139 1.00 87.88 103 GLY A O 1
ATOM 816 N N . VAL A 1 104 ? -1.555 -8.522 -10.904 1.00 89.62 104 VAL A N 1
ATOM 817 C CA . VAL A 1 104 ? -2.053 -9.731 -11.584 1.00 89.62 104 VAL A CA 1
ATOM 818 C C . VAL A 1 104 ? -2.362 -9.447 -13.054 1.00 89.62 104 VAL A C 1
ATOM 820 O O . VAL A 1 104 ? -2.007 -10.251 -13.920 1.00 89.62 104 VAL A O 1
ATOM 823 N N . TYR A 1 105 ? -2.969 -8.300 -13.363 1.00 90.06 105 TYR A N 1
ATOM 824 C CA . TYR A 1 105 ? -3.250 -7.898 -14.740 1.00 90.06 105 TYR A CA 1
ATOM 825 C C . TYR A 1 105 ? -1.966 -7.741 -15.570 1.00 90.06 105 TYR A C 1
ATOM 827 O O . TYR A 1 105 ? -1.889 -8.293 -16.670 1.00 90.06 105 TYR A O 1
ATOM 835 N N . ALA A 1 106 ? -0.929 -7.090 -15.027 1.00 88.19 106 ALA A N 1
ATOM 836 C CA . ALA A 1 106 ? 0.366 -6.897 -15.685 1.00 88.19 106 ALA A CA 1
ATOM 837 C C . ALA A 1 106 ? 1.104 -8.213 -15.971 1.00 88.19 106 ALA A C 1
ATOM 839 O O . ALA A 1 106 ? 1.791 -8.324 -16.988 1.00 88.19 106 ALA A O 1
ATOM 840 N N . LEU A 1 107 ? 0.962 -9.223 -15.103 1.00 86.88 107 LEU A N 1
ATOM 841 C CA . LEU A 1 107 ? 1.568 -10.541 -15.324 1.00 86.88 107 LEU A CA 1
ATOM 842 C C . LEU A 1 107 ? 1.010 -11.231 -16.577 1.00 86.88 107 LEU A C 1
ATOM 844 O O . LEU A 1 107 ? 1.766 -11.901 -17.284 1.00 86.88 107 LEU A O 1
ATOM 848 N N . HIS A 1 108 ? -0.277 -11.024 -16.870 1.00 89.81 108 HIS A N 1
ATOM 849 C CA . HIS A 1 108 ? -0.960 -11.588 -18.039 1.00 89.81 108 HIS A CA 1
ATOM 850 C C . HIS A 1 108 ? -0.886 -10.674 -19.276 1.00 89.81 108 HIS A C 1
ATOM 852 O O . HIS A 1 108 ? -0.903 -11.169 -20.399 1.00 89.81 108 HIS A O 1
ATOM 858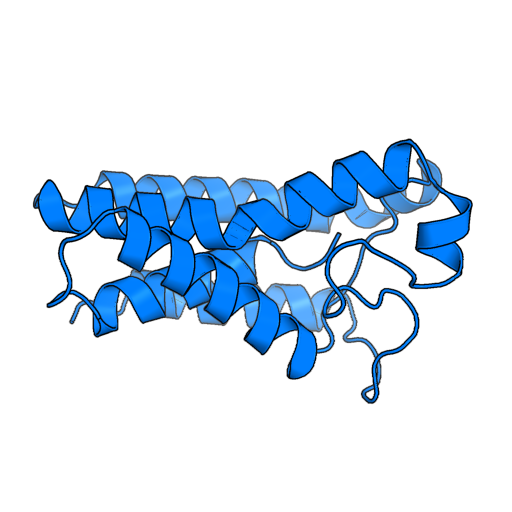 N N . HIS A 1 109 ? -0.753 -9.356 -19.086 1.00 90.06 109 HIS A N 1
ATOM 859 C CA . HIS A 1 109 ? -0.764 -8.345 -20.150 1.00 90.06 109 HIS A CA 1
ATOM 860 C C . HIS A 1 109 ? 0.480 -7.447 -20.073 1.00 90.06 109 HIS A C 1
ATOM 862 O O . HIS A 1 109 ? 0.408 -6.248 -19.798 1.00 90.06 109 HIS A O 1
ATOM 868 N N . ARG A 1 110 ? 1.663 -8.026 -20.309 1.00 84.25 110 ARG A N 1
ATOM 869 C CA . ARG A 1 110 ? 2.945 -7.302 -20.178 1.00 84.25 110 ARG A CA 1
ATOM 870 C C . ARG A 1 110 ? 3.068 -6.098 -21.115 1.00 84.25 110 ARG A C 1
ATOM 872 O O . ARG A 1 110 ? 3.718 -5.113 -20.774 1.00 84.25 110 ARG A O 1
ATOM 879 N N . ASP A 1 111 ? 2.457 -6.153 -22.296 1.00 86.00 111 ASP A N 1
ATOM 880 C CA . ASP A 1 111 ? 2.466 -5.036 -23.242 1.00 86.00 111 ASP A CA 1
ATOM 881 C C . ASP A 1 111 ? 1.664 -3.832 -22.716 1.00 86.00 111 ASP A C 1
ATOM 883 O O . ASP A 1 111 ? 2.040 -2.689 -22.977 1.00 86.00 111 ASP A O 1
ATOM 887 N N . LYS A 1 112 ? 0.611 -4.078 -21.926 1.00 84.94 112 LYS A N 1
ATOM 888 C CA . LYS A 1 112 ? -0.201 -3.041 -21.274 1.00 84.94 112 LYS A CA 1
ATOM 889 C C . LYS A 1 112 ? 0.565 -2.307 -20.182 1.00 84.94 112 LYS A C 1
ATOM 891 O O . LYS A 1 112 ? 0.487 -1.081 -20.125 1.00 84.94 112 LYS A O 1
ATOM 896 N N . TRP A 1 113 ? 1.380 -3.023 -19.403 1.00 82.19 113 TRP A N 1
ATOM 897 C CA . TRP A 1 113 ? 2.308 -2.413 -18.444 1.00 82.19 113 TRP A CA 1
ATOM 898 C C . TRP A 1 113 ? 3.252 -1.416 -19.133 1.00 82.19 113 TRP A C 1
ATOM 900 O O . TRP A 1 113 ? 3.311 -0.249 -18.752 1.00 82.19 113 TRP A O 1
ATOM 910 N N . ASN A 1 114 ? 3.911 -1.842 -20.217 1.00 80.19 114 ASN A N 1
ATOM 911 C CA . ASN A 1 114 ? 4.859 -0.999 -20.957 1.00 80.19 114 ASN A CA 1
ATOM 912 C C . ASN A 1 114 ? 4.194 0.227 -21.612 1.00 80.19 114 ASN A C 1
ATOM 914 O O . ASN A 1 114 ? 4.832 1.265 -21.778 1.00 80.19 114 ASN A O 1
ATOM 918 N N . LYS A 1 115 ? 2.910 0.127 -21.980 1.00 83.00 115 LYS A N 1
ATOM 919 C CA . LYS A 1 115 ? 2.119 1.246 -22.524 1.00 83.00 115 LYS A CA 1
ATOM 920 C C . LYS A 1 115 ? 1.555 2.173 -21.437 1.00 83.00 115 LYS A C 1
ATOM 922 O O . LYS A 1 115 ? 1.079 3.261 -21.764 1.00 83.00 115 LYS A O 1
ATOM 927 N N . GLY A 1 116 ? 1.616 1.773 -20.164 1.00 79.12 116 GLY A N 1
ATOM 928 C CA . GLY A 1 116 ? 0.973 2.476 -19.052 1.00 79.12 116 GLY A CA 1
ATOM 929 C C . GLY A 1 116 ? -0.559 2.408 -19.098 1.00 79.12 116 GLY A C 1
ATOM 930 O O . GLY A 1 116 ? -1.220 3.360 -18.698 1.00 79.12 116 GLY A O 1
ATOM 931 N N . GLU A 1 117 ? -1.112 1.315 -19.630 1.00 85.69 117 GLU A N 1
ATOM 932 C CA . GLU A 1 117 ? -2.552 1.067 -19.814 1.00 85.69 117 GLU A CA 1
ATOM 933 C C . GLU A 1 117 ? -3.062 0.022 -18.804 1.00 85.69 117 GLU A C 1
ATOM 935 O O . GLU A 1 117 ? -3.551 -1.049 -19.179 1.00 85.69 117 GLU A O 1
ATOM 940 N N . MET A 1 118 ? -2.888 0.317 -17.516 1.00 88.62 118 MET A N 1
ATOM 941 C CA . MET A 1 118 ? -3.346 -0.526 -16.406 1.00 88.62 118 MET A CA 1
ATOM 942 C C . MET A 1 118 ? -4.869 -0.429 -16.200 1.00 88.62 118 MET A C 1
ATOM 944 O O . MET A 1 118 ? -5.507 0.469 -16.756 1.00 88.62 118 MET A O 1
ATOM 948 N N . LEU A 1 119 ? -5.473 -1.353 -15.435 1.00 89.75 119 LEU A N 1
ATOM 949 C CA . LEU A 1 119 ? -6.920 -1.326 -15.172 1.00 89.75 119 LEU A CA 1
ATOM 950 C C . LEU A 1 119 ? -7.294 -0.099 -14.347 1.00 89.75 119 LEU A C 1
ATOM 952 O O . LEU A 1 119 ? -8.310 0.540 -14.627 1.00 89.75 119 LEU A O 1
ATOM 956 N N . PHE A 1 120 ? -6.472 0.249 -13.355 1.00 89.06 120 PHE A N 1
ATOM 957 C CA . PHE A 1 120 ? -6.663 1.482 -12.617 1.00 89.06 120 PHE A CA 1
ATOM 958 C C . PHE A 1 120 ? -5.942 2.643 -13.311 1.00 89.06 120 PHE A C 1
ATOM 960 O O . PHE A 1 120 ? -4.722 2.621 -13.474 1.00 89.06 120 PHE A O 1
ATOM 967 N N . PRO A 1 121 ? -6.665 3.714 -13.692 1.00 82.31 121 PRO A N 1
ATOM 968 C CA . PRO A 1 121 ? -6.110 4.798 -14.504 1.00 82.31 121 PRO A CA 1
ATOM 969 C C . PRO A 1 121 ? -5.096 5.677 -13.756 1.00 82.31 121 PRO A C 1
ATOM 971 O O . PRO A 1 121 ? -4.449 6.521 -14.387 1.00 82.31 121 PRO A O 1
ATOM 974 N N . PHE A 1 122 ? -4.993 5.514 -12.435 1.00 82.69 122 PHE A N 1
ATOM 975 C CA . PHE A 1 122 ? -3.997 6.161 -11.584 1.00 82.69 122 PHE A CA 1
ATOM 976 C C . PHE A 1 122 ? -2.644 5.422 -11.591 1.00 82.69 122 PHE A C 1
ATOM 978 O O . PHE A 1 122 ? -1.614 6.072 -11.452 1.00 82.69 122 PHE A O 1
ATOM 985 N N . HIS A 1 123 ? -2.600 4.126 -11.925 1.00 82.75 123 HIS A N 1
ATOM 986 C CA . HIS A 1 123 ? -1.345 3.398 -12.112 1.00 82.75 123 HIS A CA 1
ATOM 987 C C . HIS A 1 123 ? -0.719 3.694 -13.478 1.00 82.75 123 HIS A C 1
ATOM 989 O O . HIS A 1 123 ? -1.018 3.058 -14.494 1.00 82.75 123 HIS A O 1
ATOM 995 N N . ARG A 1 124 ? 0.191 4.671 -13.511 1.00 73.88 124 ARG A N 1
ATOM 996 C CA . ARG A 1 124 ? 0.862 5.130 -14.738 1.00 73.88 124 ARG A CA 1
ATOM 997 C C . ARG A 1 124 ? 2.380 4.958 -14.657 1.00 73.88 124 ARG A C 1
ATOM 999 O O . ARG A 1 124 ? 3.089 5.955 -14.524 1.00 73.88 124 ARG A O 1
ATOM 1006 N N . PRO A 1 125 ? 2.916 3.733 -14.832 1.00 63.34 125 PRO A N 1
ATOM 1007 C CA . PRO A 1 125 ? 4.341 3.436 -14.628 1.00 63.34 125 PRO A 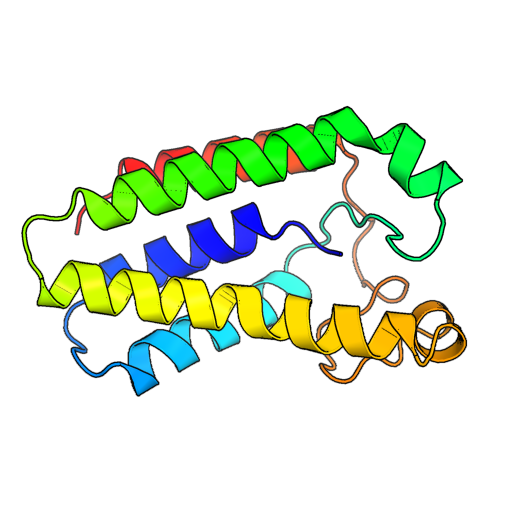CA 1
ATOM 1008 C C . PRO A 1 125 ? 5.313 4.274 -15.483 1.00 63.34 125 PRO A C 1
ATOM 1010 O O . PRO A 1 125 ? 6.491 4.364 -15.147 1.00 63.34 125 PRO A O 1
ATOM 1013 N N . HIS A 1 126 ? 4.835 4.911 -16.561 1.00 63.25 126 HIS A N 1
ATOM 1014 C CA . HIS A 1 126 ? 5.650 5.706 -17.491 1.00 63.25 126 HIS A CA 1
ATOM 1015 C C . HIS A 1 126 ? 5.058 7.082 -17.850 1.00 63.25 126 HIS A C 1
ATOM 1017 O O . HIS A 1 126 ? 5.574 7.754 -18.740 1.00 63.25 126 HIS A O 1
ATOM 1023 N N . ARG A 1 127 ? 3.959 7.510 -17.208 1.00 60.00 127 ARG A N 1
ATOM 1024 C CA . ARG A 1 127 ? 3.237 8.753 -17.559 1.00 60.00 127 ARG A CA 1
ATOM 1025 C C . ARG A 1 127 ? 2.945 9.634 -16.343 1.00 60.00 127 ARG A C 1
ATOM 1027 O O . ARG A 1 127 ? 1.832 10.144 -16.212 1.00 60.00 127 ARG A O 1
ATOM 1034 N N . ASN A 1 128 ? 3.936 9.817 -15.475 1.00 59.88 128 ASN A N 1
ATOM 1035 C CA . ASN A 1 128 ? 3.831 10.788 -14.390 1.00 59.88 128 ASN A CA 1
ATOM 1036 C C . ASN A 1 128 ? 4.311 12.176 -14.824 1.00 59.88 128 ASN A C 1
ATOM 1038 O O . ASN A 1 128 ? 5.281 12.317 -15.564 1.00 59.88 128 ASN A O 1
ATOM 1042 N N . ILE A 1 129 ? 3.580 13.200 -14.373 1.00 59.81 129 ILE A N 1
ATOM 1043 C CA . ILE A 1 129 ? 3.839 14.616 -14.684 1.00 59.81 129 ILE A CA 1
ATOM 1044 C C . ILE A 1 129 ? 5.140 15.081 -14.010 1.00 59.81 129 ILE A C 1
ATOM 1046 O O . ILE A 1 129 ? 5.860 15.930 -14.530 1.00 59.81 129 ILE A O 1
ATOM 1050 N N . TYR A 1 130 ? 5.455 14.498 -12.854 1.00 66.19 130 TYR A N 1
ATOM 1051 C CA . TYR A 1 130 ? 6.642 14.802 -12.062 1.00 66.19 130 TYR A CA 1
ATOM 1052 C C . TYR A 1 130 ? 7.793 13.848 -12.392 1.00 66.19 130 TYR A C 1
ATOM 1054 O O . TYR A 1 130 ? 7.581 12.782 -12.960 1.00 66.19 130 TYR A O 1
ATOM 1062 N N . LYS A 1 131 ? 9.029 14.192 -12.015 1.00 74.31 131 LYS A N 1
ATOM 1063 C CA . LYS A 1 131 ? 10.174 13.274 -12.125 1.00 74.31 131 LYS A CA 1
ATOM 1064 C C . LYS A 1 131 ? 10.074 12.190 -11.052 1.00 74.31 131 LYS A C 1
ATOM 1066 O O . LYS A 1 131 ? 9.742 12.499 -9.911 1.00 74.31 131 LYS A O 1
ATOM 1071 N N . GLN A 1 132 ? 10.380 10.947 -11.417 1.00 80.69 132 GLN A N 1
ATOM 1072 C CA . GLN A 1 132 ? 10.342 9.832 -10.476 1.00 80.69 132 GLN A CA 1
ATOM 1073 C C . GLN A 1 132 ? 11.365 10.028 -9.357 1.00 80.69 132 GLN A C 1
ATOM 1075 O O . GLN A 1 132 ? 12.512 10.414 -9.613 1.00 80.69 132 GLN A O 1
ATOM 1080 N N . GLN A 1 133 ? 10.944 9.771 -8.119 1.00 86.19 133 GLN A N 1
ATOM 1081 C CA . GLN A 1 133 ? 11.829 9.811 -6.963 1.00 86.19 133 GLN A CA 1
ATOM 1082 C C . GLN A 1 133 ? 12.893 8.716 -7.068 1.00 86.19 133 GLN A C 1
ATOM 1084 O O . GLN A 1 133 ? 12.653 7.623 -7.583 1.00 86.19 133 GLN A O 1
ATOM 1089 N N . ASN A 1 134 ? 14.096 9.004 -6.568 1.00 89.88 134 ASN A N 1
ATOM 1090 C CA . ASN A 1 134 ? 15.097 7.956 -6.418 1.00 89.88 134 ASN A CA 1
ATOM 1091 C C . ASN A 1 134 ? 14.735 7.043 -5.230 1.00 89.88 134 ASN A C 1
ATOM 1093 O O . ASN A 1 134 ? 13.983 7.425 -4.330 1.00 89.88 134 ASN A O 1
ATOM 1097 N N . LYS A 1 135 ? 15.320 5.843 -5.220 1.00 90.56 135 LYS A N 1
ATOM 1098 C CA . LYS A 1 135 ? 15.060 4.804 -4.215 1.00 90.56 135 LYS A CA 1
ATOM 1099 C C . LYS A 1 135 ? 15.256 5.289 -2.772 1.00 90.56 135 LYS A C 1
ATOM 1101 O O . LYS A 1 135 ? 14.430 5.014 -1.912 1.00 90.56 135 LYS A O 1
ATOM 1106 N N . GLN A 1 136 ? 16.318 6.055 -2.515 1.00 91.69 136 GLN A N 1
ATOM 1107 C CA . GLN A 1 136 ? 16.671 6.544 -1.175 1.00 91.69 136 GLN A CA 1
ATOM 1108 C C . GLN A 1 136 ? 15.650 7.556 -0.638 1.00 91.69 136 GLN A C 1
ATOM 1110 O O . GLN A 1 136 ? 15.266 7.484 0.527 1.00 91.69 136 GLN A O 1
ATOM 1115 N N . ILE A 1 137 ? 15.194 8.478 -1.491 1.00 91.94 137 ILE A N 1
ATOM 1116 C CA . ILE A 1 137 ? 14.180 9.478 -1.143 1.00 91.94 137 ILE A CA 1
ATOM 1117 C C . ILE A 1 137 ? 12.843 8.793 -0.864 1.00 91.94 137 ILE A C 1
ATOM 1119 O O . ILE A 1 137 ? 12.218 9.106 0.147 1.00 91.94 137 ILE A O 1
ATOM 1123 N N . SER A 1 138 ? 12.444 7.839 -1.712 1.00 91.50 138 SER A N 1
ATOM 1124 C CA . SER A 1 138 ? 11.232 7.043 -1.499 1.00 91.50 138 SER A CA 1
ATOM 1125 C C . SER A 1 138 ? 11.308 6.313 -0.152 1.00 91.50 138 SER A C 1
ATOM 1127 O O . SER A 1 138 ? 10.489 6.587 0.715 1.00 91.50 138 SER A O 1
ATOM 1129 N N . MET A 1 139 ? 12.366 5.541 0.126 1.00 93.69 139 MET A N 1
ATOM 1130 C CA . MET A 1 139 ? 12.525 4.844 1.416 1.00 93.69 139 MET A CA 1
ATOM 1131 C C . MET A 1 139 ? 12.485 5.778 2.635 1.00 93.69 139 MET A C 1
ATOM 1133 O O . MET A 1 139 ? 11.856 5.448 3.645 1.00 93.69 139 MET A O 1
ATOM 1137 N N . LEU A 1 140 ? 13.144 6.942 2.568 1.00 94.56 140 LEU A N 1
ATOM 1138 C CA . LEU A 1 140 ? 13.136 7.922 3.656 1.00 94.56 140 LEU A CA 1
ATOM 1139 C C . LEU A 1 140 ? 11.727 8.479 3.891 1.00 94.56 140 LEU A C 1
ATOM 1141 O O . LEU A 1 140 ? 11.253 8.492 5.028 1.00 94.56 140 LEU A O 1
ATOM 1145 N N . LYS A 1 141 ? 11.050 8.908 2.822 1.00 93.88 141 LYS A N 1
ATOM 1146 C CA . LYS A 1 141 ? 9.678 9.423 2.874 1.00 93.88 141 LYS A CA 1
ATOM 1147 C C . LYS A 1 141 ? 8.731 8.371 3.454 1.00 93.88 141 LYS A C 1
ATOM 1149 O O . LYS A 1 141 ? 8.022 8.655 4.417 1.00 93.88 141 LYS A O 1
ATOM 1154 N N . THR A 1 142 ? 8.786 7.149 2.937 1.00 94.81 142 THR A N 1
ATOM 1155 C CA . THR A 1 142 ? 7.989 6.006 3.396 1.00 94.81 142 THR A CA 1
ATOM 1156 C C . THR A 1 142 ? 8.229 5.712 4.869 1.00 94.81 142 THR A C 1
ATOM 1158 O O . THR A 1 142 ? 7.276 5.510 5.623 1.00 94.81 142 THR A O 1
ATOM 1161 N N . SER A 1 143 ? 9.485 5.763 5.321 1.00 95.88 143 SER A N 1
ATOM 1162 C CA . SER A 1 143 ? 9.822 5.596 6.739 1.00 95.88 143 SER A CA 1
ATOM 1163 C C . SER A 1 143 ? 9.186 6.688 7.598 1.00 95.88 143 SER A C 1
ATOM 1165 O O . SER A 1 143 ? 8.560 6.384 8.611 1.00 95.88 143 SER A O 1
ATOM 1167 N N . LEU A 1 144 ? 9.296 7.955 7.186 1.00 96.12 144 LEU A N 1
ATOM 1168 C CA . LEU A 1 144 ? 8.722 9.085 7.919 1.00 96.12 144 LEU A CA 1
ATOM 1169 C C . LEU A 1 144 ? 7.195 8.990 8.002 1.00 96.12 144 LEU A C 1
ATOM 1171 O O . LEU A 1 144 ? 6.641 9.096 9.095 1.00 96.12 144 LEU A O 1
ATOM 1175 N N . ILE A 1 145 ? 6.516 8.728 6.883 1.00 95.50 145 ILE A N 1
ATOM 1176 C CA . ILE A 1 145 ? 5.055 8.574 6.845 1.00 95.50 145 ILE A CA 1
ATOM 1177 C C . ILE A 1 145 ? 4.619 7.381 7.702 1.00 95.50 145 ILE A C 1
ATOM 1179 O O . ILE A 1 145 ? 3.660 7.490 8.464 1.00 95.50 145 ILE A O 1
ATOM 1183 N N . THR A 1 146 ? 5.346 6.264 7.648 1.00 96.38 146 THR A N 1
ATOM 1184 C CA . THR A 1 146 ? 5.069 5.077 8.471 1.00 96.38 146 THR A CA 1
ATOM 1185 C C . THR A 1 146 ? 5.208 5.384 9.963 1.00 96.38 146 THR A C 1
ATOM 1187 O O . THR A 1 146 ? 4.327 5.032 10.749 1.00 96.38 146 THR A O 1
ATOM 1190 N N . LEU A 1 147 ? 6.269 6.089 10.366 1.00 96.00 147 LEU A N 1
ATOM 1191 C CA . LEU A 1 147 ? 6.478 6.505 11.755 1.00 96.00 147 LEU A CA 1
ATOM 1192 C C . LEU A 1 147 ? 5.377 7.455 12.239 1.00 96.00 147 LEU A C 1
ATOM 1194 O O . LEU A 1 147 ? 4.846 7.263 13.332 1.00 96.00 147 LEU A O 1
ATOM 1198 N N . ILE A 1 148 ? 5.003 8.443 11.421 1.00 95.38 148 ILE A N 1
ATOM 1199 C CA . ILE A 1 148 ? 3.889 9.359 11.703 1.00 95.38 148 ILE A CA 1
ATOM 1200 C C . ILE A 1 148 ? 2.589 8.567 11.864 1.00 95.38 148 ILE A C 1
ATOM 1202 O O . ILE A 1 148 ? 1.878 8.736 12.854 1.00 95.38 148 ILE A O 1
ATOM 1206 N N . SER A 1 149 ? 2.316 7.658 10.928 1.00 95.75 149 SER A N 1
ATOM 1207 C CA . SER A 1 149 ? 1.143 6.789 10.939 1.00 95.75 149 SER A CA 1
ATOM 1208 C C . SER A 1 149 ? 1.062 5.967 12.223 1.00 95.75 149 SER A C 1
ATOM 1210 O O . SER A 1 149 ? -0.014 5.868 12.793 1.00 95.75 149 SER A O 1
ATOM 1212 N N . ILE A 1 150 ? 2.172 5.426 12.734 1.00 95.06 150 ILE A N 1
ATOM 1213 C CA . ILE A 1 150 ? 2.203 4.691 14.013 1.00 95.06 150 ILE A CA 1
ATOM 1214 C C . ILE A 1 150 ? 1.978 5.634 15.206 1.00 95.06 150 ILE A C 1
ATOM 1216 O O . ILE A 1 150 ? 1.187 5.330 16.096 1.00 95.06 150 ILE A O 1
ATOM 1220 N N . LYS A 1 151 ? 2.658 6.787 15.238 1.00 93.06 151 LYS A N 1
ATOM 1221 C CA . LYS A 1 151 ? 2.652 7.700 16.394 1.00 93.06 151 LYS A CA 1
ATOM 1222 C C . LYS A 1 151 ? 1.341 8.451 16.584 1.00 93.06 151 LYS A C 1
ATOM 1224 O O . LYS A 1 151 ? 0.973 8.731 17.723 1.00 93.06 151 LYS A O 1
ATOM 1229 N N . ILE A 1 152 ? 0.653 8.800 15.502 1.00 89.56 152 ILE A N 1
ATOM 1230 C CA . ILE A 1 152 ? -0.608 9.529 15.595 1.00 89.56 152 ILE A CA 1
ATOM 1231 C C . ILE A 1 152 ? -1.707 8.584 16.085 1.00 89.56 152 ILE A C 1
ATOM 1233 O O . ILE A 1 152 ? -1.982 7.543 15.486 1.00 89.56 152 ILE A O 1
ATOM 1237 N N . ASN A 1 153 ? -2.376 8.993 17.159 1.00 77.81 153 ASN A N 1
ATOM 1238 C CA . ASN A 1 153 ? -3.627 8.420 17.631 1.00 77.81 153 ASN A CA 1
ATOM 1239 C C . ASN A 1 153 ? -4.618 9.571 17.825 1.00 77.81 153 ASN A C 1
ATOM 1241 O O . ASN A 1 153 ? -4.440 10.390 18.723 1.00 77.81 153 ASN A O 1
ATOM 1245 N N . PHE A 1 154 ? -5.620 9.643 16.946 1.00 74.19 154 PHE A N 1
ATOM 1246 C CA . PHE A 1 154 ? -6.780 10.523 17.097 1.00 74.19 154 PHE A CA 1
ATOM 1247 C C . PHE A 1 154 ? -7.831 9.876 17.986 1.00 74.19 154 PHE A C 1
ATOM 1249 O O . PHE A 1 154 ? -7.977 8.630 17.930 1.00 74.19 154 PHE A O 1
#

Sequence (154 aa):
MSDTLTHIAVGDICAKALRTFKKPLIAFLIGMLSHGILDMVDNDYTINITNYEAFKTDRDYIGFQMAGTAIKLYDILQDDNLERRNFRLFTMLGSVTPDIIDGVYALHHRDKWNKGEMLFPFHRPHRNIYKQQNKQISMLKTSLITLISIKINF

Secondary structure (DSSP, 8-state):
---HHHHHHHHHHHHHHTTT---HHHHHHHHHHHHHHHHHH-------TT-HHHHHHTHHHHHHHHHHHHHHHHHHHT-S-HHHHHHHHHHHHHHHHHHHHHHHHHHH-HHHHHHT--SSTT--TT--SSPPPPHHHHHHHHHHHHHHHHH---

Foldseek 3Di:
DFLLLLLLLQLLVQLLVVVVDQDLVVLLVSSQVSQLVCLQPAQGDDFDPLDPVSVVVCVVLVVLSVVLVVVSLVLLVPDPDPSSSSSSVSSSCSNCVQVVQQVVVCNVVVVCVVVQNTPRVSRRNPDHPDDHDDSVVNSVVSVVSSVVSSPDHD

Radius of gyration: 15.41 Å; chains: 1; bounding box: 37×26×45 Å